Protein AF-A0A365PYJ3-F1 (afdb_monomer_lite)

Foldseek 3Di:
DDDDDPPPPPDPDPDFDWDWDDPDVQWIWIQTPVWIWIWHDDVQFIWIQIPVGIDTRNHPPPPPDD

Secondary structure (DSSP, 8-state):
-PPP---------S---EEEEEEETTEEEEEETTEEEEEESSTTEEEEEETTEEEEEE--TTS---

Organism: NCBI:txid1176257

Structure (mmCIF, N/CA/C/O backbone):
data_AF-A0A365PYJ3-F1
#
_entry.id   AF-A0A365PYJ3-F1
#
loop_
_atom_site.group_PDB
_atom_site.id
_atom_site.type_symbol
_atom_site.label_atom_id
_atom_site.label_alt_id
_atom_site.label_comp_id
_atom_site.label_asym_id
_atom_site.label_entity_id
_atom_site.label_seq_id
_atom_site.pdbx_PDB_ins_code
_atom_site.Cartn_x
_atom_site.Cartn_y
_atom_site.Cartn_z
_atom_site.occupancy
_atom_site.B_iso_or_equiv
_atom_site.auth_seq_id
_atom_site.auth_comp_id
_atom_site.auth_asym_id
_atom_site.auth_atom_id
_atom_site.pdbx_PDB_model_num
ATOM 1 N N . MET A 1 1 ? -26.226 18.129 -17.038 1.00 48.03 1 MET A N 1
ATOM 2 C CA . MET A 1 1 ? -26.360 17.854 -15.590 1.00 48.03 1 MET A CA 1
ATOM 3 C C . MET A 1 1 ? -26.417 16.348 -15.345 1.00 48.03 1 MET A C 1
ATOM 5 O O . MET A 1 1 ? -27.389 15.741 -15.777 1.00 48.03 1 MET A O 1
ATOM 9 N N . PRO A 1 2 ? -25.445 15.740 -14.647 1.00 59.19 2 PRO A N 1
ATOM 10 C CA . PRO A 1 2 ? -25.643 14.480 -13.937 1.00 59.19 2 PRO A CA 1
ATOM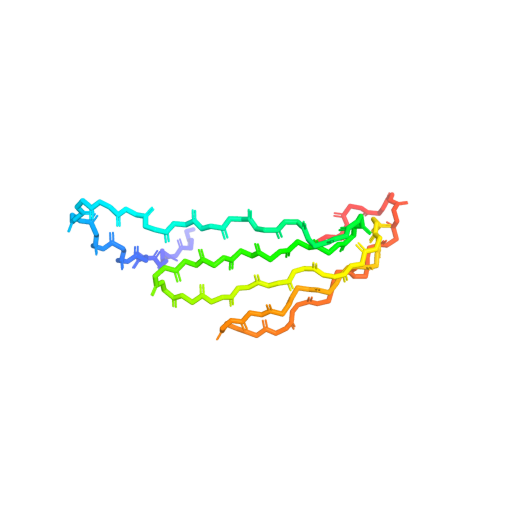 11 C C . PRO A 1 2 ? -25.928 14.737 -12.446 1.00 59.19 2 PRO A C 1
ATOM 13 O O . PRO A 1 2 ? -25.260 15.544 -11.799 1.00 59.19 2 PRO A O 1
ATOM 16 N N . ARG A 1 3 ? -26.961 14.071 -11.916 1.00 59.66 3 ARG A N 1
ATOM 17 C CA . ARG A 1 3 ? -27.350 14.089 -10.497 1.00 59.66 3 ARG A CA 1
ATOM 18 C C . ARG A 1 3 ? -26.257 13.448 -9.625 1.00 59.66 3 ARG A C 1
ATOM 20 O O . ARG A 1 3 ? -25.651 12.456 -10.016 1.00 59.66 3 ARG A O 1
ATOM 27 N N . GLN A 1 4 ? -26.043 14.027 -8.443 1.00 70.06 4 GLN A N 1
ATOM 28 C CA . GLN A 1 4 ? -25.132 13.561 -7.389 1.00 70.06 4 GLN A CA 1
ATOM 29 C C . GLN A 1 4 ? -25.416 12.114 -6.944 1.00 70.06 4 GLN A C 1
ATOM 31 O O . GLN A 1 4 ? -26.574 11.700 -6.915 1.00 70.06 4 GLN A O 1
ATOM 36 N N . PRO A 1 5 ? -24.424 11.450 -6.338 1.00 58.88 5 PRO A N 1
ATOM 37 C CA . PRO A 1 5 ? -24.628 10.764 -5.077 1.00 58.88 5 PRO A CA 1
ATOM 38 C C . PRO A 1 5 ? -24.095 11.653 -3.949 1.00 58.88 5 PRO A C 1
ATOM 40 O O . PRO A 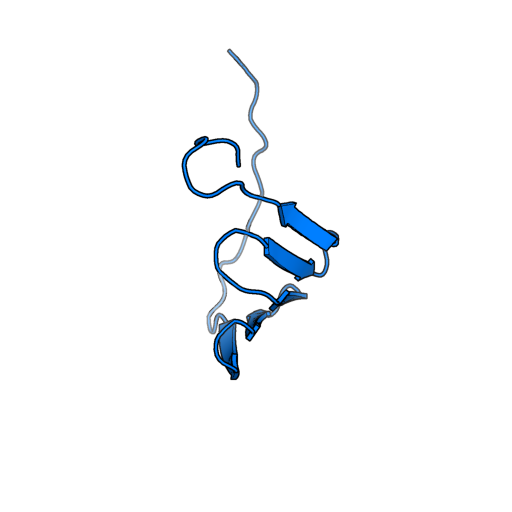1 5 ? -22.892 11.879 -3.822 1.00 58.88 5 PRO A O 1
ATOM 43 N N . HIS A 1 6 ? -24.988 12.150 -3.098 1.00 57.44 6 HIS A N 1
ATOM 44 C CA . HIS A 1 6 ? -24.601 12.592 -1.766 1.00 57.44 6 HIS A CA 1
ATOM 45 C C . HIS A 1 6 ? -24.166 11.335 -0.999 1.00 57.44 6 HIS A C 1
ATOM 47 O O . HIS A 1 6 ? -24.967 10.635 -0.387 1.00 57.44 6 HIS A O 1
ATOM 53 N N . THR A 1 7 ? -22.887 10.971 -1.051 1.00 53.12 7 THR A N 1
ATOM 54 C CA . THR A 1 7 ? -22.354 10.037 -0.059 1.00 53.12 7 THR A CA 1
ATOM 55 C C . THR A 1 7 ? -22.374 10.745 1.285 1.00 53.12 7 THR A C 1
ATOM 57 O O . THR A 1 7 ? -21.442 11.460 1.644 1.00 53.12 7 THR A O 1
ATOM 60 N N . THR A 1 8 ? -23.460 10.536 2.022 1.00 54.06 8 THR A N 1
ATOM 61 C CA . THR A 1 8 ? -23.575 10.765 3.456 1.00 54.06 8 THR A CA 1
ATOM 62 C C . THR A 1 8 ? -22.433 10.031 4.156 1.00 54.06 8 THR A C 1
ATOM 64 O O . THR A 1 8 ? -22.546 8.865 4.518 1.00 54.06 8 THR A O 1
ATOM 67 N N . THR A 1 9 ? -21.299 10.699 4.349 1.00 55.06 9 THR A N 1
ATOM 68 C CA . THR A 1 9 ? -20.389 10.380 5.451 1.00 55.06 9 THR A CA 1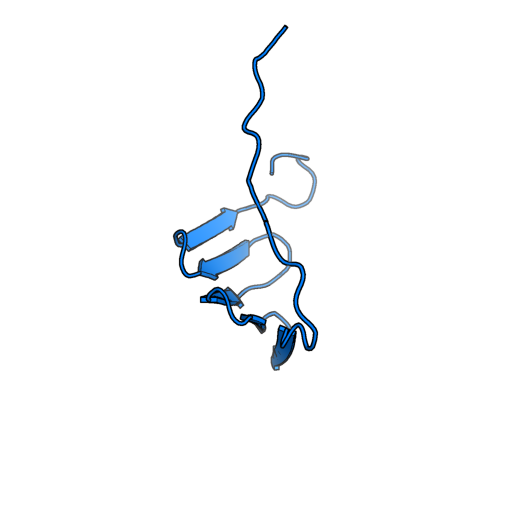
ATOM 69 C C . THR A 1 9 ? -20.677 11.398 6.536 1.00 55.06 9 THR A C 1
ATOM 71 O O . THR A 1 9 ? -19.938 12.355 6.744 1.00 55.06 9 THR A O 1
ATOM 74 N N . GLY A 1 10 ? -21.796 11.193 7.228 1.00 58.91 10 GLY A N 1
ATOM 75 C CA . GLY A 1 10 ? -21.911 11.701 8.582 1.00 58.91 10 GLY A CA 1
ATOM 76 C C . GLY A 1 10 ? -20.817 11.028 9.406 1.00 58.91 10 GLY A C 1
ATOM 77 O O . GLY A 1 10 ? -20.912 9.848 9.724 1.00 58.91 10 GLY A O 1
ATOM 78 N N . SER A 1 11 ? -19.743 11.748 9.711 1.00 56.75 11 SER A N 1
ATOM 79 C CA . SER A 1 11 ? -18.812 11.333 10.758 1.00 56.75 11 SER A CA 1
ATOM 80 C C . SER A 1 11 ? -18.225 12.556 11.444 1.00 56.75 11 SER A C 1
ATOM 82 O O . SER A 1 11 ? -17.018 12.781 11.450 1.00 56.75 11 SER A O 1
ATOM 84 N N . LEU A 1 12 ? -19.099 13.311 12.107 1.00 68.44 12 LEU A N 1
ATOM 85 C CA . LEU A 1 12 ? -18.742 13.830 13.421 1.00 68.44 12 LEU A CA 1
ATOM 86 C C . LEU A 1 12 ? -18.382 12.605 14.274 1.00 68.44 12 LEU A C 1
ATOM 88 O O . LEU A 1 12 ? -19.276 11.812 14.557 1.00 68.44 12 LEU A O 1
ATOM 92 N N . LYS A 1 13 ? -17.096 12.385 14.581 1.00 52.16 13 LYS A N 1
ATOM 93 C CA . LYS A 1 13 ? -16.612 11.606 15.742 1.00 52.16 13 LYS A CA 1
ATOM 94 C C . LYS A 1 13 ? -15.084 11.525 15.736 1.00 52.16 13 LYS A C 1
ATOM 96 O O . LYS A 1 13 ? -14.473 11.150 14.736 1.00 52.16 13 LYS A O 1
ATOM 101 N N . GLY A 1 14 ? -14.501 11.892 16.878 1.00 65.06 14 GLY A N 1
ATOM 102 C CA . GLY A 1 14 ? -13.080 11.773 17.181 1.00 65.06 14 GLY A CA 1
ATOM 103 C C . GLY A 1 14 ? -12.519 10.369 16.930 1.00 65.06 14 GLY A C 1
ATOM 104 O O . GLY A 1 14 ? -13.249 9.380 16.885 1.00 65.06 14 GLY A O 1
ATOM 105 N N . PHE A 1 15 ? -11.200 10.313 16.744 1.00 60.59 15 PHE A N 1
ATOM 106 C CA . PHE A 1 15 ? -10.408 9.111 16.462 1.00 60.59 15 PHE A CA 1
ATOM 107 C C . PHE A 1 15 ? -10.803 8.346 15.186 1.00 60.59 15 PHE A C 1
ATOM 109 O O . PHE A 1 15 ? -11.411 7.273 15.191 1.00 60.59 15 PHE A O 1
ATOM 116 N N . ARG A 1 16 ? -10.351 8.878 14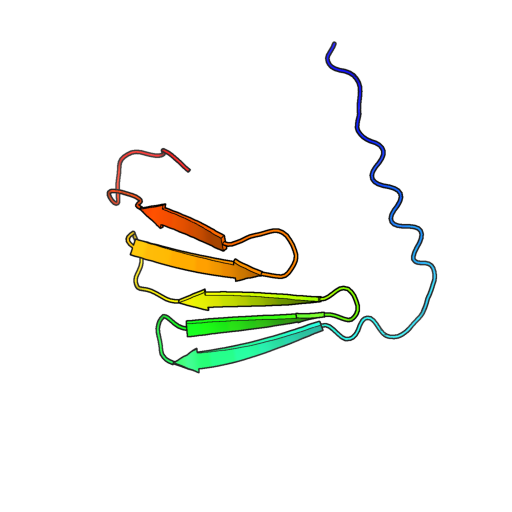.045 1.00 68.25 16 ARG A N 1
ATOM 117 C CA . ARG A 1 16 ? -10.307 8.145 12.774 1.00 68.25 16 ARG A CA 1
ATOM 118 C C . ARG A 1 16 ? -9.148 7.142 12.824 1.00 68.25 16 ARG A C 1
ATOM 120 O O . ARG A 1 16 ? -8.028 7.476 12.459 1.00 68.25 16 ARG A O 1
ATOM 127 N N . PHE A 1 17 ? -9.409 5.911 13.267 1.00 70.38 17 PHE A N 1
ATOM 128 C CA . PHE A 1 17 ? -8.443 4.814 13.139 1.00 70.38 17 PHE A CA 1
ATOM 129 C C . PHE A 1 17 ? -8.307 4.427 11.662 1.00 70.38 17 PHE A C 1
ATOM 131 O O . PHE A 1 17 ? -9.162 3.737 11.099 1.00 70.38 17 PHE A O 1
ATOM 138 N N . GLN A 1 18 ? -7.242 4.926 11.037 1.00 76.06 18 GLN A N 1
ATOM 139 C CA . GLN A 1 18 ? -6.753 4.501 9.731 1.00 76.06 18 GLN A CA 1
ATOM 140 C C . GLN A 1 18 ? -5.299 4.060 9.901 1.00 76.06 18 GLN A C 1
ATOM 142 O O . GLN A 1 18 ? -4.451 4.855 10.297 1.00 76.06 18 GLN A O 1
ATOM 147 N N . LYS A 1 19 ? -5.007 2.790 9.625 1.00 80.25 19 LYS A N 1
ATOM 148 C CA . LYS A 1 19 ? -3.667 2.214 9.719 1.00 80.25 19 LYS A CA 1
ATOM 149 C C . LYS A 1 19 ? -3.249 1.722 8.340 1.00 80.25 19 LYS A C 1
ATOM 151 O O . LYS A 1 19 ? -3.860 0.811 7.785 1.00 80.25 19 LYS A O 1
ATOM 156 N N . ARG A 1 20 ? -2.208 2.341 7.782 1.00 80.00 20 ARG A N 1
ATOM 157 C CA . ARG A 1 20 ? -1.558 1.890 6.549 1.00 80.00 20 ARG A CA 1
ATOM 158 C C . ARG A 1 20 ? -0.344 1.050 6.930 1.00 80.00 20 ARG A C 1
ATOM 160 O O . ARG A 1 20 ? 0.583 1.566 7.542 1.00 80.00 20 ARG A O 1
ATOM 167 N N . ILE A 1 21 ? -0.354 -0.225 6.565 1.00 85.56 21 ILE A N 1
ATOM 168 C CA . ILE A 1 21 ? 0.743 -1.163 6.806 1.00 85.56 21 ILE A CA 1
ATOM 169 C C . ILE A 1 21 ? 1.353 -1.514 5.452 1.00 85.56 21 ILE A C 1
ATOM 171 O O . ILE A 1 21 ? 0.658 -1.989 4.555 1.00 85.56 21 ILE A O 1
ATOM 175 N N . THR A 1 22 ? 2.647 -1.258 5.286 1.00 85.38 22 THR A N 1
ATOM 176 C CA . THR A 1 22 ? 3.402 -1.747 4.126 1.00 85.38 22 THR A CA 1
ATOM 177 C C . THR A 1 22 ? 4.062 -3.046 4.560 1.00 85.38 22 THR A C 1
ATOM 179 O O . THR A 1 22 ? 4.947 -3.002 5.407 1.00 85.38 22 THR A O 1
ATOM 182 N N . LEU A 1 23 ? 3.594 -4.188 4.050 1.00 82.19 23 LEU A N 1
A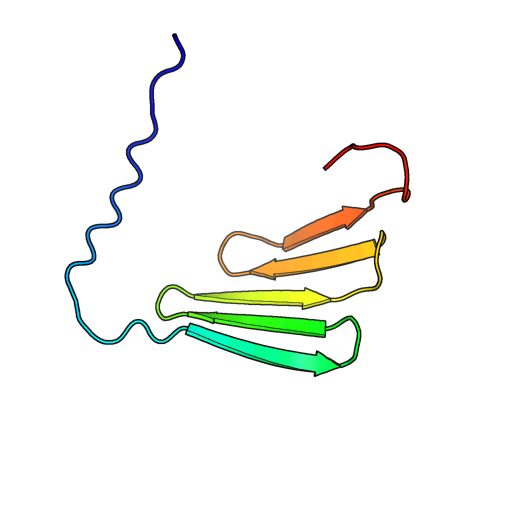TOM 183 C CA . LEU A 1 23 ? 4.177 -5.487 4.409 1.00 82.19 23 LEU A CA 1
ATOM 184 C C . LEU A 1 23 ? 5.441 -5.777 3.595 1.00 82.19 23 LEU A C 1
ATOM 186 O O . LEU A 1 23 ? 6.394 -6.341 4.114 1.00 82.19 23 LEU A O 1
ATOM 190 N N . ALA A 1 24 ? 5.446 -5.381 2.323 1.00 79.69 24 ALA A N 1
ATOM 191 C CA . ALA A 1 24 ? 6.541 -5.614 1.389 1.00 79.69 24 ALA A CA 1
ATOM 192 C C . ALA A 1 24 ? 6.519 -4.542 0.283 1.00 79.69 24 ALA A C 1
ATOM 194 O O . ALA A 1 24 ? 5.477 -3.909 0.067 1.00 79.69 24 ALA A O 1
ATOM 195 N N . PRO A 1 25 ? 7.622 -4.319 -0.455 1.00 73.88 25 PRO A N 1
ATOM 196 C CA . PRO A 1 25 ? 7.589 -3.514 -1.673 1.00 73.88 25 PRO A CA 1
ATOM 197 C C . PRO A 1 25 ? 6.585 -4.114 -2.672 1.00 73.88 25 PRO A C 1
ATOM 199 O O . PRO A 1 25 ? 6.759 -5.225 -3.156 1.00 73.88 25 PRO A O 1
ATOM 202 N N . GLY A 1 26 ? 5.498 -3.382 -2.938 1.00 73.25 26 GLY A N 1
ATOM 203 C CA . GLY A 1 26 ? 4.370 -3.844 -3.760 1.00 73.25 26 GLY A CA 1
ATOM 204 C C . GLY A 1 26 ? 3.146 -4.310 -2.965 1.00 73.25 26 GLY A C 1
ATOM 205 O O . GLY A 1 26 ? 2.082 -4.458 -3.549 1.00 73.25 26 GLY A O 1
ATOM 206 N N . ILE A 1 27 ? 3.239 -4.470 -1.640 1.00 81.19 27 ILE A N 1
ATOM 207 C CA . ILE A 1 27 ? 2.121 -4.898 -0.787 1.00 81.19 27 ILE A CA 1
ATOM 208 C C . ILE A 1 27 ? 1.782 -3.811 0.234 1.00 81.19 27 ILE A C 1
ATOM 210 O O . ILE A 1 27 ? 2.541 -3.535 1.168 1.00 81.19 27 ILE A O 1
ATOM 214 N N . ARG A 1 28 ? 0.612 -3.196 0.069 1.00 84.81 28 ARG A N 1
ATOM 215 C CA . ARG A 1 28 ? 0.113 -2.098 0.901 1.00 84.81 28 ARG A CA 1
ATOM 216 C C . ARG A 1 28 ? -1.277 -2.422 1.419 1.00 84.81 28 ARG A C 1
ATOM 218 O O . ARG A 1 28 ? -2.210 -2.546 0.642 1.00 84.81 28 ARG A O 1
ATOM 225 N N . LEU A 1 29 ? -1.435 -2.471 2.733 1.00 86.62 29 LEU A N 1
ATOM 226 C CA . LEU A 1 29 ? -2.705 -2.753 3.388 1.00 86.62 29 LEU A CA 1
ATOM 227 C C . LEU A 1 29 ? -3.216 -1.490 4.092 1.00 86.62 29 LEU A C 1
ATOM 229 O O . LEU A 1 29 ? -2.486 -0.837 4.835 1.00 86.62 29 LEU A O 1
ATOM 233 N N . ASN A 1 30 ? -4.459 -1.110 3.831 1.00 85.31 30 ASN A N 1
ATOM 234 C CA . ASN A 1 30 ? -5.161 0.016 4.428 1.00 85.31 30 ASN A CA 1
ATOM 235 C C . ASN A 1 30 ? -6.316 -0.508 5.288 1.00 85.31 30 ASN A C 1
ATOM 237 O O . ASN A 1 30 ? -7.271 -1.106 4.800 1.00 85.31 30 ASN A O 1
ATOM 241 N N . ILE A 1 31 ? -6.213 -0.283 6.589 1.00 84.38 31 ILE A N 1
ATOM 242 C CA . ILE A 1 31 ? -7.182 -0.731 7.583 1.00 84.38 31 ILE A CA 1
ATOM 243 C C . ILE A 1 31 ? -7.868 0.507 8.128 1.00 84.38 31 ILE A C 1
ATOM 245 O O . ILE A 1 31 ? -7.215 1.380 8.692 1.00 84.38 31 ILE A O 1
ATOM 249 N N . SER A 1 32 ? -9.186 0.581 7.995 1.00 81.62 32 SER A N 1
ATOM 250 C CA . SER A 1 32 ? -9.990 1.651 8.581 1.00 81.62 32 SER A CA 1
ATOM 251 C C . SER A 1 32 ? -11.157 1.079 9.380 1.00 81.62 32 SER A C 1
ATOM 253 O O . SER A 1 32 ? -11.537 -0.076 9.190 1.00 81.62 32 SER A O 1
ATOM 255 N N . LYS A 1 33 ? -11.788 1.904 10.224 1.00 74.19 33 LYS A N 1
ATOM 256 C CA . LYS A 1 33 ? -13.011 1.528 10.961 1.00 74.19 33 LYS A CA 1
ATOM 257 C C . LYS A 1 33 ? -14.134 0.995 10.052 1.00 74.19 33 LYS A C 1
ATOM 259 O O . LYS A 1 33 ? -14.943 0.182 10.482 1.00 74.19 33 LYS A O 1
ATOM 264 N N . SER A 1 34 ? -14.174 1.437 8.794 1.00 75.75 34 SER A N 1
ATOM 265 C CA . SER A 1 34 ? -15.198 1.051 7.817 1.00 75.75 34 SER A CA 1
ATOM 266 C C . SER A 1 34 ? -14.897 -0.277 7.115 1.00 75.75 34 SER A C 1
ATOM 268 O O . SER A 1 34 ? -15.814 -0.887 6.557 1.00 75.75 34 SER A O 1
ATOM 270 N N . GLY A 1 35 ? -13.642 -0.734 7.136 1.00 75.44 35 GLY A N 1
ATOM 271 C CA . GLY A 1 35 ? -13.191 -1.957 6.480 1.00 75.44 35 GLY A CA 1
ATOM 272 C C . GLY A 1 35 ? -11.700 -1.954 6.134 1.00 75.44 35 GLY A C 1
ATOM 273 O O . GLY A 1 35 ? -11.011 -0.936 6.256 1.00 75.44 35 GLY A O 1
ATOM 274 N N . VAL A 1 36 ? -11.236 -3.117 5.674 1.00 82.06 36 VAL A N 1
ATOM 275 C CA . VAL A 1 36 ? -9.873 -3.352 5.182 1.00 82.06 36 VAL A CA 1
ATOM 276 C C . VAL A 1 36 ? -9.837 -3.355 3.655 1.00 82.06 36 VAL A C 1
ATOM 278 O O . VAL A 1 36 ? -10.746 -3.872 2.998 1.00 82.06 36 VAL A O 1
ATOM 281 N N . SER A 1 37 ? -8.789 -2.765 3.094 1.00 81.12 37 SER A N 1
ATOM 282 C CA . SER A 1 37 ? -8.405 -2.894 1.694 1.00 81.12 37 SER A CA 1
ATOM 283 C C . SER A 1 37 ? -6.907 -3.138 1.587 1.00 81.12 37 SER A C 1
ATOM 285 O O . SER A 1 37 ? -6.129 -2.691 2.420 1.00 81.12 37 SER A O 1
ATOM 287 N N . ALA A 1 38 ? -6.486 -3.887 0.587 1.00 84.69 38 ALA A N 1
ATOM 288 C CA . ALA A 1 38 ? -5.132 -4.370 0.454 1.00 84.69 38 ALA A CA 1
ATOM 289 C C . ALA A 1 38 ? -4.748 -4.397 -1.017 1.00 84.69 38 ALA A C 1
ATOM 291 O O . ALA A 1 38 ? -5.413 -5.038 -1.818 1.00 84.69 38 ALA A O 1
ATOM 292 N N . SER A 1 39 ? -3.692 -3.679 -1.365 1.00 82.44 39 SER A N 1
ATOM 293 C CA . SER A 1 39 ? -3.120 -3.608 -2.702 1.00 82.44 39 SER A CA 1
ATOM 294 C C . SER A 1 39 ? -1.862 -4.469 -2.769 1.00 82.44 39 SER A C 1
ATOM 296 O O . SER A 1 39 ? -0.964 -4.301 -1.946 1.00 82.44 39 SER A O 1
ATOM 298 N N . PHE A 1 40 ? -1.787 -5.355 -3.755 1.00 83.75 40 PHE A N 1
ATOM 299 C CA . PHE A 1 40 ? -0.703 -6.307 -3.975 1.00 83.75 40 PHE A CA 1
ATOM 300 C C . PHE A 1 40 ? -0.252 -6.252 -5.435 1.00 83.75 40 PHE A C 1
ATOM 302 O O . PHE A 1 40 ? -1.010 -6.616 -6.326 1.00 83.75 40 PHE A O 1
ATOM 309 N N . GLY A 1 41 ? 0.977 -5.825 -5.691 1.00 78.94 41 GLY A N 1
ATOM 310 C CA . GLY A 1 41 ? 1.636 -5.982 -6.982 1.00 78.94 41 GLY A CA 1
ATOM 311 C C . GLY A 1 41 ? 2.498 -4.790 -7.410 1.00 78.94 41 GLY A C 1
ATOM 312 O O . GLY A 1 41 ? 2.434 -3.707 -6.814 1.00 78.94 41 GLY A O 1
ATOM 313 N N . PRO A 1 42 ? 3.358 -4.999 -8.418 1.00 73.88 42 PRO A N 1
ATOM 314 C CA . PRO A 1 42 ? 4.222 -3.968 -8.983 1.00 73.88 42 PRO A CA 1
ATOM 315 C C . PRO A 1 42 ? 3.437 -2.894 -9.759 1.00 73.88 42 PRO A C 1
ATOM 317 O O . PRO A 1 42 ? 2.253 -3.038 -10.070 1.00 73.88 42 PRO A O 1
ATOM 320 N N . ARG A 1 43 ? 4.112 -1.783 -10.088 1.00 70.75 43 ARG A N 1
ATOM 321 C CA . ARG A 1 43 ? 3.546 -0.711 -10.927 1.00 70.75 43 ARG A CA 1
ATOM 322 C C . ARG A 1 43 ? 3.120 -1.299 -12.284 1.00 70.75 43 ARG A C 1
ATOM 324 O O . ARG A 1 43 ? 3.960 -1.854 -12.979 1.00 70.75 43 ARG A O 1
ATOM 331 N N . GLY A 1 44 ? 1.836 -1.183 -12.629 1.00 69.94 44 GLY A N 1
ATOM 332 C CA . GLY A 1 44 ? 1.244 -1.715 -13.869 1.00 69.94 44 GLY A CA 1
ATOM 333 C C . GLY A 1 44 ? 0.547 -3.080 -13.744 1.00 69.94 44 GLY A C 1
ATOM 334 O O . GLY A 1 44 ? -0.234 -3.448 -14.614 1.00 69.94 44 GLY A O 1
ATOM 335 N N . LEU A 1 45 ? 0.750 -3.808 -12.643 1.00 77.06 45 LEU A N 1
ATOM 336 C CA . LEU A 1 45 ? 0.063 -5.074 -12.370 1.00 77.06 45 LEU A CA 1
ATOM 337 C C . LEU A 1 45 ? -0.208 -5.185 -10.867 1.00 77.06 45 LEU A C 1
ATOM 339 O O . LEU A 1 45 ? 0.488 -5.898 -10.148 1.00 77.06 45 LEU A O 1
ATOM 343 N N . SER A 1 46 ? -1.178 -4.426 -10.365 1.00 79.06 46 SER A N 1
ATOM 344 C CA . SER A 1 46 ? -1.484 -4.394 -8.930 1.00 79.06 46 SER A CA 1
ATOM 345 C C . SER A 1 46 ? -2.935 -4.746 -8.652 1.00 79.06 46 SER A C 1
ATOM 347 O O . SER A 1 46 ? -3.848 -4.279 -9.312 1.00 79.06 46 SER A O 1
ATOM 349 N N . VAL A 1 47 ? -3.172 -5.579 -7.651 1.00 82.94 47 VAL A N 1
ATOM 350 C CA . VAL A 1 47 ? -4.489 -6.090 -7.281 1.00 82.94 47 VAL A CA 1
ATOM 351 C C . VAL A 1 47 ? -4.891 -5.460 -5.964 1.00 82.94 47 VAL A C 1
ATOM 353 O O . VAL A 1 47 ? -4.229 -5.664 -4.957 1.00 82.94 47 VAL A O 1
ATOM 356 N N . THR A 1 48 ? -5.966 -4.688 -5.944 1.00 82.88 48 THR A N 1
ATOM 357 C CA . THR A 1 48 ? -6.533 -4.099 -4.732 1.00 82.88 48 THR A CA 1
ATOM 358 C C . THR A 1 48 ? -7.766 -4.875 -4.286 1.00 82.88 48 THR A C 1
ATOM 360 O O . THR A 1 48 ? -8.842 -4.709 -4.842 1.00 82.88 48 THR A O 1
ATOM 363 N N . ALA A 1 49 ? -7.638 -5.697 -3.251 1.00 83.44 49 ALA A N 1
ATOM 364 C CA . ALA A 1 49 ? -8.734 -6.417 -2.613 1.00 83.44 49 ALA A CA 1
ATOM 365 C C . ALA A 1 49 ? -9.287 -5.629 -1.421 1.00 83.44 49 ALA A C 1
ATOM 367 O O . ALA A 1 49 ? -8.534 -5.280 -0.518 1.00 83.44 49 ALA A O 1
ATOM 368 N N . GLY A 1 50 ? -10.590 -5.353 -1.362 1.00 83.56 50 GLY A N 1
ATOM 369 C CA . GLY A 1 50 ? -11.186 -4.708 -0.191 1.00 83.56 50 GLY A CA 1
ATOM 370 C C . GLY A 1 50 ? -12.654 -5.042 0.022 1.00 83.56 50 GLY A C 1
ATOM 371 O O . GLY A 1 50 ? -13.279 -5.736 -0.772 1.00 83.56 50 GLY A O 1
ATOM 372 N N . LYS A 1 51 ? -13.234 -4.490 1.093 1.00 71.88 51 LYS A N 1
ATOM 373 C CA . LYS A 1 51 ? -14.639 -4.720 1.488 1.00 71.88 51 LYS A CA 1
ATOM 374 C C . LYS A 1 51 ? -15.676 -4.443 0.384 1.00 71.88 51 LYS A C 1
ATOM 376 O O . LYS A 1 51 ? -16.796 -4.930 0.471 1.00 71.88 51 LYS A O 1
ATOM 381 N N . ARG A 1 52 ? -15.326 -3.644 -0.630 1.00 70.69 52 ARG A N 1
ATOM 382 C CA . ARG A 1 52 ? -16.214 -3.272 -1.744 1.00 70.69 52 ARG A CA 1
ATOM 383 C C . ARG A 1 52 ? -15.971 -4.076 -3.027 1.00 70.69 52 ARG A C 1
ATOM 385 O O . ARG A 1 52 ? -16.640 -3.821 -4.019 1.00 70.69 52 ARG A O 1
ATOM 392 N N . GLY A 1 53 ? -15.038 -5.024 -2.994 1.00 73.31 53 GLY A N 1
ATOM 393 C CA . GLY A 1 53 ? -14.654 -5.850 -4.131 1.00 73.31 53 GLY A CA 1
ATOM 394 C C . GLY A 1 53 ? -13.149 -5.847 -4.380 1.00 73.31 53 GLY A C 1
ATOM 395 O O . GLY A 1 53 ? -12.388 -5.082 -3.776 1.00 73.31 53 GLY A O 1
ATOM 396 N N . THR A 1 54 ? -12.737 -6.726 -5.285 1.00 80.31 54 THR A N 1
ATOM 397 C CA . THR A 1 54 ? -11.356 -6.873 -5.741 1.00 80.31 54 THR A CA 1
ATOM 398 C C . THR A 1 54 ? -11.204 -6.137 -7.066 1.00 80.31 54 THR A C 1
ATOM 400 O O . THR A 1 54 ? -11.854 -6.488 -8.043 1.00 80.31 54 THR A O 1
ATOM 403 N N . SER A 1 55 ? -10.379 -5.096 -7.092 1.00 78.56 55 SER A N 1
ATOM 404 C CA . SER A 1 55 ? -10.043 -4.336 -8.293 1.00 78.56 55 SER A CA 1
ATOM 405 C C . SER A 1 55 ? -8.661 -4.740 -8.782 1.00 78.56 55 SER A C 1
ATOM 407 O O . SER A 1 55 ? -7.700 -4.744 -8.016 1.00 78.56 55 SER A O 1
ATOM 409 N N . LEU A 1 56 ? -8.563 -5.101 -10.052 1.00 80.12 56 LEU A N 1
ATOM 410 C CA . LEU A 1 56 ? -7.320 -5.498 -10.691 1.00 80.12 56 LEU A CA 1
ATOM 411 C C . LEU A 1 56 ? -6.840 -4.334 -11.558 1.00 80.12 56 LEU A C 1
ATOM 413 O O . LEU A 1 56 ? -7.475 -3.984 -12.546 1.00 80.12 56 LEU A O 1
ATOM 417 N N . ASN A 1 57 ? -5.724 -3.727 -11.181 1.00 74.62 57 ASN A N 1
ATOM 418 C CA . ASN A 1 57 ? -5.066 -2.690 -11.956 1.00 74.62 57 ASN A CA 1
ATOM 419 C C . ASN A 1 57 ? -4.055 -3.350 -12.903 1.00 74.62 57 ASN A C 1
ATOM 421 O O . ASN A 1 57 ? -2.909 -3.612 -12.526 1.00 74.62 57 ASN A O 1
ATOM 425 N N . LEU A 1 58 ? -4.535 -3.656 -14.110 1.00 74.00 58 LEU A N 1
ATOM 426 C CA . LEU A 1 58 ? -3.760 -4.124 -15.259 1.00 74.00 58 LEU A CA 1
ATOM 427 C C . LEU A 1 58 ? -3.454 -2.928 -16.168 1.00 74.00 58 LEU A C 1
ATOM 429 O O . LEU A 1 58 ? -4.081 -2.740 -17.207 1.00 74.00 58 LEU A O 1
ATOM 433 N N . GLY A 1 59 ? -2.533 -2.071 -15.747 1.00 61.81 59 GLY A N 1
ATOM 434 C CA . GLY A 1 59 ? -2.130 -0.911 -16.531 1.00 61.81 59 GLY A CA 1
ATOM 435 C C . GLY A 1 59 ? -0.879 -1.223 -17.337 1.00 61.81 59 GLY A C 1
ATOM 436 O O . GLY A 1 59 ? 0.189 -1.393 -16.753 1.00 61.81 59 GLY A O 1
ATOM 437 N N . LEU A 1 60 ? -0.969 -1.217 -18.670 1.00 57.31 60 LEU A N 1
ATOM 438 C CA . LEU A 1 60 ? 0.220 -1.029 -19.502 1.00 57.31 60 LEU A CA 1
ATOM 439 C C . LEU A 1 60 ? 0.817 0.341 -19.129 1.00 57.31 60 LEU A C 1
ATOM 441 O O . LEU A 1 60 ? 0.148 1.361 -19.325 1.00 57.31 60 LEU A O 1
ATOM 445 N N . PRO A 1 61 ? 2.021 0.405 -18.531 1.00 51.81 61 PRO A N 1
ATOM 446 C CA . PRO A 1 61 ? 2.596 1.676 -18.115 1.00 51.81 61 PRO A CA 1
ATOM 447 C C . PRO A 1 61 ? 2.786 2.555 -19.359 1.00 51.81 61 PRO A C 1
ATOM 449 O O . PRO A 1 61 ? 3.605 2.239 -20.215 1.00 51.81 61 PRO A O 1
ATOM 452 N N . GLY A 1 62 ? 1.996 3.629 -19.476 1.00 46.88 62 GLY A N 1
ATOM 453 C CA . GLY A 1 62 ? 2.051 4.563 -20.608 1.00 46.88 62 GLY A CA 1
ATOM 454 C C . GLY A 1 62 ? 0.748 4.786 -21.387 1.00 46.88 62 GLY A C 1
ATOM 455 O O . GLY A 1 62 ? 0.743 5.650 -22.255 1.00 46.88 62 GLY A O 1
ATOM 456 N N . THR A 1 63 ? -0.357 4.085 -21.092 1.00 61.25 63 THR A N 1
ATOM 457 C CA . THR A 1 63 ? -1.615 4.236 -21.865 1.00 61.25 63 THR A CA 1
AT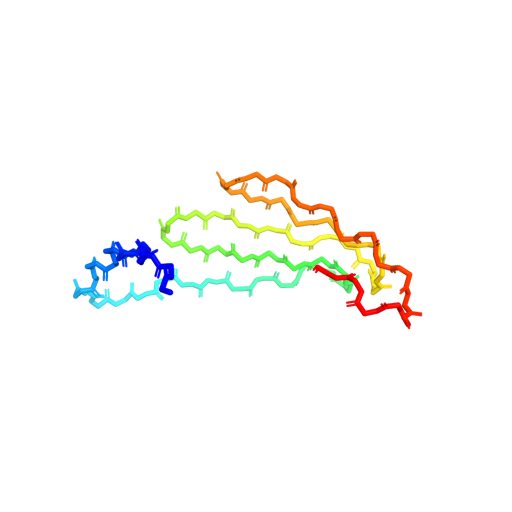OM 458 C C . THR A 1 63 ? -2.690 5.114 -21.217 1.00 61.25 63 THR A C 1
ATOM 460 O O . THR A 1 63 ? -3.702 5.392 -21.850 1.00 61.25 63 THR A O 1
ATOM 463 N N . GLY A 1 64 ? -2.501 5.581 -19.978 1.00 47.91 64 GLY A N 1
ATOM 464 C CA . GLY A 1 64 ? -3.438 6.513 -19.327 1.00 47.91 64 GLY A CA 1
ATOM 465 C C . GLY A 1 64 ? -4.842 5.954 -19.045 1.00 47.91 64 GLY A C 1
ATOM 466 O O . GLY A 1 64 ? -5.719 6.716 -18.653 1.00 47.91 64 GLY A O 1
ATOM 467 N N . LEU A 1 65 ? -5.061 4.646 -19.217 1.00 47.03 65 LEU A N 1
ATOM 468 C CA . LEU A 1 65 ? -6.315 3.976 -18.881 1.00 47.03 65 LEU A CA 1
ATOM 469 C C . LEU A 1 65 ? -6.235 3.447 -17.439 1.00 47.03 65 LEU A C 1
ATOM 471 O O . LEU A 1 65 ? -5.453 2.546 -17.132 1.00 47.03 65 LEU A O 1
ATOM 475 N N . SER A 1 66 ? -7.016 4.055 -16.546 1.00 51.47 66 SER A N 1
ATOM 476 C CA . SER A 1 66 ? -7.322 3.610 -15.178 1.00 51.47 66 SER A CA 1
ATOM 477 C C . SER A 1 66 ? -8.814 3.744 -14.922 1.00 51.47 66 SER A C 1
ATOM 479 O O . SER A 1 66 ? -9.426 4.642 -15.541 1.00 51.47 66 SER A O 1
#

pLDDT: mean 71.02, std 11.87, range [46.88, 86.62]

InterPro domains:
  IPR025330 Domain of unknown function DUF4236 [PF14020] (15-66)

Sequence (66 aa):
MPRQPHTTTGSLKGFRFQKRITLAPGIRLNISKSGVSASFGPRGLSVTAGKRGTSLNLGLPGTGLS

Radius of gyration: 15.36 Å; chains: 1; bounding box: 35×25×39 Å